Protein AF-0000000069707563 (afdb_homodimer)

pLDDT: mean 93.27, std 6.19, range [67.56, 97.75]

Foldseek 3Di:
DADADDDPVRVVVLVPDDPPQSVQVVVVSVVCRVPVADPQKDADPPDGFIWHDDPVDIDTGHDDPPDDDDDDDDDDDPVPPD/DADADDDPVRVVVLVPDDPPQSVQVVVVSVCCRVPVADPQKDADPPDGFIWHDDPPDIDTGHDDPPDDDDDDDDDDDPVPPD

Nearest PDB structures (foldseek):
  2kc9-assembly1_A  TM=7.800E-01  e=2.057E-02  Escherichia coli K-12
  9bvt-assembly1_I  TM=3.470E-01  e=3.752E+00  Saccharomyces cerevisiae
  6ir9-assembly1_I  TM=3.801E-01  e=5.629E+00  Komagataella phaffii CBS 7435
  8he5-assembly1_I  TM=3.429E-01  e=6.895E+00  Komagataella phaffii
  6blp-assembly1_I  TM=3.226E-01  e=5.629E+00  Saccharomyces cerevisiae S288C

Secondary structure (DSSP, 8-state):
--EEEE-HHHHHHHHTPPTTHHHHHHHHHHHHHH-SS-TT-EEPSSSS-EEEEETTEEEEEEEE----EEEEEEEEEHHHH-/--EEEE-HHHHHHHHTPPTTHHHHHHHHHHHHHH-SS-TT-EEPSSSS-EEEEETTEEEEEEEE----EEEEEEEEEHHHH-

Structure (mmCIF, N/CA/C/O backbone):
data_AF-0000000069707563-model_v1
#
loop_
_entity.id
_entity.type
_entity.pdbx_description
1 polymer 'mRNA interferase RelE/StbE'
#
loop_
_atom_site.group_PDB
_atom_site.id
_atom_site.type_symbol
_atom_site.label_atom_id
_atom_site.label_alt_id
_atom_site.label_comp_id
_atom_site.label_asym_id
_atom_site.label_entity_id
_atom_site.label_seq_id
_atom_site.pdbx_PDB_ins_code
_atom_site.Cartn_x
_atom_site.Cartn_y
_atom_site.Cartn_z
_atom_site.occupancy
_atom_site.B_iso_or_equiv
_atom_site.auth_seq_id
_atom_site.auth_comp_id
_atom_site.auth_asym_id
_atom_site.auth_atom_id
_atom_site.pdbx_PDB_model_num
ATOM 1 N N . MET A 1 1 ? 3.879 0.169 -5.719 1 77.88 1 MET A N 1
ATOM 2 C CA . MET A 1 1 ? 4.328 -1.158 -6.129 1 77.88 1 MET A CA 1
ATOM 3 C C . MET A 1 1 ? 4.344 -2.117 -4.941 1 77.88 1 MET A C 1
ATOM 5 O O . MET A 1 1 ? 4.629 -1.714 -3.814 1 77.88 1 MET A O 1
ATOM 9 N N . TYR A 1 2 ? 3.838 -3.418 -5.273 1 89.19 2 TYR A N 1
ATOM 10 C CA . TYR A 1 2 ? 3.857 -4.473 -4.266 1 89.19 2 TYR A CA 1
ATOM 11 C C . TYR A 1 2 ? 5.117 -5.324 -4.391 1 89.19 2 TYR A C 1
ATOM 13 O O . TYR A 1 2 ? 5.621 -5.539 -5.496 1 89.19 2 TYR A O 1
ATOM 21 N N . LYS A 1 3 ? 5.633 -5.676 -3.258 1 90.5 3 LYS A N 1
ATOM 22 C CA . LYS A 1 3 ? 6.625 -6.746 -3.289 1 90.5 3 LYS A CA 1
ATOM 23 C C . LYS A 1 3 ? 5.973 -8.094 -3.59 1 90.5 3 LYS A C 1
ATOM 25 O O . LYS A 1 3 ? 4.91 -8.406 -3.055 1 90.5 3 LYS A O 1
ATOM 30 N N . VAL A 1 4 ? 6.613 -8.852 -4.469 1 95.81 4 VAL A N 1
ATOM 31 C CA . VAL A 1 4 ? 6.082 -10.164 -4.812 1 95.81 4 VAL A CA 1
ATOM 32 C C . VAL A 1 4 ? 6.953 -11.25 -4.195 1 95.81 4 VAL A C 1
ATOM 34 O O . VAL A 1 4 ? 8.172 -11.266 -4.391 1 95.81 4 VAL A O 1
ATOM 37 N N . ARG A 1 5 ? 6.324 -12.008 -3.432 1 96.12 5 ARG A N 1
ATOM 38 C CA . ARG A 1 5 ? 6.961 -13.188 -2.865 1 96.12 5 ARG A CA 1
ATOM 39 C C . ARG A 1 5 ? 6.332 -14.469 -3.416 1 96.12 5 ARG A C 1
ATOM 41 O O . ARG A 1 5 ? 5.109 -14.555 -3.543 1 96.12 5 ARG A O 1
ATOM 48 N N . VAL A 1 6 ? 7.195 -15.422 -3.832 1 97.31 6 VAL A N 1
ATOM 49 C CA . VAL A 1 6 ? 6.723 -16.703 -4.336 1 97.31 6 VAL A CA 1
ATOM 50 C C . VAL A 1 6 ? 7.109 -17.812 -3.363 1 97.31 6 VAL A C 1
ATOM 52 O O . VAL A 1 6 ? 8.297 -18.031 -3.104 1 97.31 6 VAL A O 1
ATOM 55 N N . GLU A 1 7 ? 6.113 -18.484 -2.906 1 96.44 7 GLU A N 1
ATO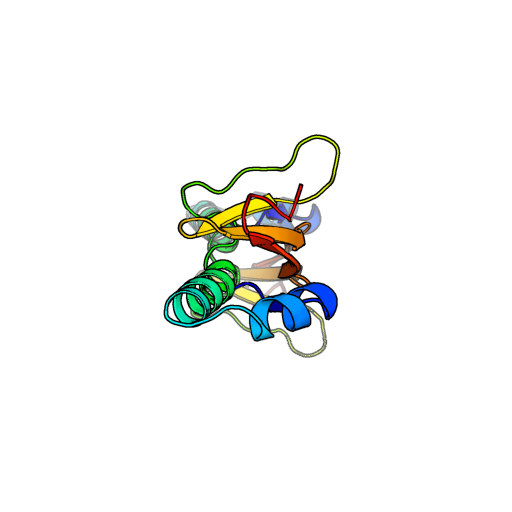M 56 C CA . GLU A 1 7 ? 6.367 -19.578 -1.971 1 96.44 7 GLU A CA 1
ATOM 57 C C . GLU A 1 7 ? 7.105 -20.719 -2.652 1 96.44 7 GLU A C 1
ATOM 59 O O . GLU A 1 7 ? 6.996 -20.906 -3.867 1 96.44 7 GLU A O 1
ATOM 64 N N . ARG A 1 8 ? 7.766 -21.5 -1.848 1 96.12 8 ARG A N 1
ATOM 65 C CA . ARG A 1 8 ? 8.578 -22.594 -2.357 1 96.12 8 ARG A CA 1
ATOM 66 C C . ARG A 1 8 ? 7.734 -23.562 -3.182 1 96.12 8 ARG A C 1
ATOM 68 O O . ARG A 1 8 ? 8.164 -24.016 -4.238 1 96.12 8 ARG A O 1
ATOM 75 N N . LYS A 1 9 ? 6.598 -23.781 -2.668 1 94.75 9 LYS A N 1
ATOM 76 C CA . LYS A 1 9 ? 5.703 -24.688 -3.363 1 94.75 9 LYS A CA 1
ATOM 77 C C . LYS A 1 9 ? 5.375 -24.188 -4.766 1 94.75 9 LYS A C 1
ATOM 79 O O . LYS A 1 9 ? 5.43 -24.938 -5.734 1 94.75 9 LYS A O 1
ATOM 84 N N . ALA A 1 10 ? 5.07 -23 -4.801 1 96.88 10 ALA A N 1
ATOM 85 C CA . ALA A 1 10 ? 4.73 -22.391 -6.086 1 96.88 10 ALA A CA 1
ATOM 86 C C . ALA A 1 10 ? 5.953 -22.328 -7 1 96.88 10 ALA A C 1
ATOM 88 O O . ALA A 1 10 ? 5.84 -22.531 -8.211 1 96.88 10 ALA A O 1
ATOM 89 N N . GLN A 1 11 ? 7.09 -22.094 -6.41 1 96.56 11 GLN A N 1
ATOM 90 C CA . GLN A 1 11 ? 8.32 -22.047 -7.191 1 96.56 11 GLN A CA 1
ATOM 91 C C . GLN A 1 11 ? 8.609 -23.391 -7.848 1 96.56 11 GLN A C 1
ATOM 93 O O . GLN A 1 11 ? 8.977 -23.453 -9.023 1 96.56 11 GLN A O 1
ATOM 98 N N . LYS A 1 12 ? 8.453 -24.359 -7.117 1 96.19 12 LYS A N 1
ATOM 99 C CA . LYS A 1 12 ? 8.711 -25.719 -7.613 1 96.19 12 LYS A CA 1
ATOM 100 C C . LYS A 1 12 ? 7.773 -26.078 -8.758 1 96.19 12 LYS A C 1
ATOM 102 O O . LYS A 1 12 ? 8.195 -26.641 -9.766 1 96.19 12 LYS A O 1
ATOM 107 N N . LYS A 1 13 ? 6.602 -25.766 -8.578 1 96.25 13 LYS A N 1
ATOM 108 C CA . LYS A 1 13 ? 5.621 -26.062 -9.625 1 96.25 13 LYS A CA 1
ATOM 109 C C . LYS A 1 13 ? 5.906 -25.266 -10.891 1 96.25 13 LYS A C 1
ATOM 111 O O . LYS A 1 13 ? 5.805 -25.797 -12 1 96.25 13 LYS A O 1
ATOM 116 N N . LEU A 1 14 ? 6.25 -24 -10.688 1 96.62 14 LEU A N 1
ATOM 117 C CA . LEU A 1 14 ? 6.566 -23.141 -11.812 1 96.62 14 LEU A CA 1
ATOM 118 C C . LEU A 1 14 ? 7.727 -23.703 -12.625 1 96.62 14 LEU A C 1
ATOM 120 O O . LEU A 1 14 ? 7.703 -23.672 -13.859 1 96.62 14 LEU A O 1
ATOM 124 N N . ALA A 1 15 ? 8.664 -24.281 -11.961 1 96 15 ALA A N 1
ATOM 125 C CA . ALA A 1 15 ? 9.883 -24.797 -12.586 1 96 15 ALA A CA 1
ATOM 126 C C . ALA A 1 15 ? 9.578 -25.969 -13.508 1 96 15 ALA A C 1
ATOM 128 O O . ALA A 1 15 ? 10.367 -26.281 -14.406 1 96 15 ALA A O 1
ATOM 129 N N . LYS A 1 16 ? 8.453 -26.531 -13.344 1 96.12 16 LYS A N 1
ATOM 130 C CA . LYS A 1 16 ? 8.109 -27.734 -14.102 1 96.12 16 LYS A CA 1
ATOM 131 C C . LYS A 1 16 ? 7.266 -27.391 -15.32 1 96.12 16 LYS A C 1
ATOM 133 O O . LYS A 1 16 ? 7.008 -28.25 -16.172 1 96.12 16 LYS A O 1
ATOM 138 N N . ILE A 1 17 ? 6.828 -26.234 -15.375 1 95.5 17 ILE A N 1
ATOM 139 C CA . ILE A 1 17 ? 5.938 -25.828 -16.453 1 95.5 17 ILE A CA 1
ATOM 140 C C . ILE A 1 17 ? 6.762 -25.5 -17.703 1 95.5 17 ILE A C 1
ATOM 142 O O . ILE A 1 17 ? 7.738 -24.75 -17.641 1 95.5 17 ILE A O 1
ATOM 146 N N . PRO A 1 18 ? 6.336 -26.031 -18.812 1 95.12 18 PRO A N 1
ATOM 147 C CA . PRO A 1 18 ? 7.102 -25.797 -20.031 1 95.12 18 PRO A CA 1
ATOM 148 C C . PRO A 1 18 ? 6.793 -24.438 -20.672 1 95.12 18 PRO A C 1
ATOM 150 O O . PRO A 1 18 ? 5.727 -23.875 -20.422 1 95.12 18 PRO A O 1
ATOM 153 N N . GLU A 1 19 ? 7.746 -24.031 -21.484 1 95.31 19 GLU A N 1
ATOM 154 C CA . GLU A 1 19 ? 7.461 -22.875 -22.328 1 95.31 19 GLU A CA 1
ATOM 155 C C . GLU A 1 19 ? 6.379 -23.188 -23.359 1 95.31 19 GLU A C 1
ATOM 157 O O . GLU A 1 19 ? 6.219 -24.344 -23.766 1 95.31 19 GLU A O 1
ATOM 162 N N . PRO A 1 20 ? 5.648 -22.141 -23.734 1 95.19 20 PRO A N 1
ATOM 163 C CA . PRO A 1 20 ? 5.73 -20.719 -23.375 1 95.19 20 PRO A CA 1
ATOM 164 C C . PRO A 1 20 ? 4.98 -20.391 -22.094 1 95.19 20 PRO A C 1
ATOM 166 O O . PRO A 1 20 ? 4.996 -19.25 -21.641 1 95.19 20 PRO A O 1
ATOM 169 N N . TYR A 1 21 ? 4.402 -21.422 -21.547 1 95.44 21 TYR A N 1
ATOM 170 C CA . TYR A 1 21 ? 3.539 -21.188 -20.391 1 95.44 21 TYR A CA 1
ATOM 171 C C . TYR A 1 21 ? 4.344 -20.656 -19.219 1 95.44 21 TYR A C 1
ATOM 173 O O . TYR A 1 21 ? 3.879 -19.781 -18.484 1 95.44 21 TYR A O 1
ATOM 181 N N . TYR A 1 22 ? 5.488 -21.156 -19.109 1 95.88 22 TYR A N 1
ATOM 182 C CA . TYR A 1 22 ? 6.379 -20.703 -18.047 1 95.88 22 TYR A CA 1
ATOM 183 C C . TYR A 1 22 ? 6.551 -19.188 -18.094 1 95.88 22 TYR A C 1
ATOM 185 O O . TYR A 1 22 ? 6.328 -18.5 -17.109 1 95.88 22 TYR A O 1
ATOM 193 N N . SER A 1 23 ? 6.961 -18.672 -19.234 1 97.19 23 SER A N 1
ATOM 194 C CA . SER A 1 23 ? 7.238 -17.25 -19.391 1 97.19 23 SER A CA 1
ATOM 195 C C . SER A 1 23 ? 5.984 -16.406 -19.156 1 97.19 23 SER A C 1
ATOM 197 O O . SER A 1 23 ? 6.055 -15.336 -18.562 1 97.19 23 SER A O 1
ATOM 199 N N . ASN A 1 24 ? 4.883 -16.922 -19.656 1 97 24 ASN A N 1
ATOM 200 C CA . ASN A 1 24 ? 3.617 -16.219 -19.5 1 97 24 ASN A CA 1
ATOM 201 C C . ASN A 1 24 ? 3.229 -16.094 -18.016 1 97 24 ASN A C 1
ATOM 203 O O . ASN A 1 24 ? 2.797 -15.031 -17.578 1 97 24 ASN A O 1
ATOM 207 N N . ILE A 1 25 ? 3.381 -17.141 -17.328 1 97.19 25 ILE A N 1
ATOM 208 C CA . ILE A 1 25 ? 3.01 -17.172 -15.922 1 97.19 25 ILE A CA 1
ATOM 209 C C . ILE A 1 25 ? 3.955 -16.297 -15.117 1 97.19 25 ILE A C 1
ATOM 211 O O . ILE A 1 25 ? 3.518 -15.531 -14.25 1 97.19 25 ILE A O 1
ATOM 215 N N . LYS A 1 26 ? 5.23 -16.406 -15.375 1 96.75 26 LYS A N 1
ATOM 216 C CA . LYS A 1 26 ? 6.219 -15.562 -14.719 1 96.75 26 LYS A CA 1
ATOM 217 C C . LYS A 1 26 ? 5.887 -14.086 -14.898 1 96.75 26 LYS A C 1
ATOM 219 O O . LYS A 1 26 ? 5.934 -13.312 -13.938 1 96.75 26 LYS A O 1
ATOM 224 N N . THR A 1 27 ? 5.586 -13.781 -16.109 1 97.44 27 THR A N 1
ATOM 225 C CA . THR A 1 27 ? 5.223 -12.398 -16.406 1 97.44 27 THR A CA 1
ATOM 226 C C . THR A 1 27 ? 3.994 -11.977 -15.594 1 97.44 27 THR A C 1
ATOM 228 O O . THR A 1 27 ? 3.957 -10.883 -15.039 1 97.44 27 THR A O 1
ATOM 231 N N . ALA A 1 28 ? 3.029 -12.805 -15.531 1 97.44 28 ALA A N 1
ATOM 232 C CA . ALA A 1 28 ? 1.799 -12.531 -14.797 1 97.44 28 ALA A CA 1
ATOM 233 C C . ALA A 1 28 ? 2.086 -12.312 -13.312 1 97.44 28 ALA A C 1
ATOM 235 O O . ALA A 1 28 ? 1.511 -11.414 -12.688 1 97.44 28 ALA A O 1
ATOM 236 N N . ILE A 1 29 ? 2.955 -13.102 -12.758 1 97.25 29 ILE A N 1
ATOM 237 C CA . ILE A 1 29 ? 3.33 -12.984 -11.352 1 97.25 29 ILE A CA 1
ATOM 238 C C . ILE A 1 29 ? 3.984 -11.625 -11.102 1 97.25 29 ILE A C 1
ATOM 240 O O . ILE A 1 29 ? 3.633 -10.93 -10.148 1 97.25 29 ILE A O 1
ATOM 244 N N . LEU A 1 30 ? 4.875 -11.258 -11.945 1 96 30 LEU A N 1
ATOM 245 C CA . LEU A 1 30 ? 5.555 -9.977 -11.812 1 96 30 LEU A CA 1
ATOM 246 C C . LEU A 1 30 ? 4.562 -8.82 -11.93 1 96 30 LEU A C 1
ATOM 248 O O . LEU A 1 30 ? 4.676 -7.828 -11.211 1 96 30 LEU A O 1
ATOM 252 N N . ASP A 1 31 ? 3.623 -9.039 -12.773 1 96.75 31 ASP A N 1
ATOM 253 C CA . ASP A 1 31 ? 2.615 -8.008 -13 1 96.75 31 ASP A CA 1
ATOM 254 C C . ASP A 1 31 ? 1.759 -7.793 -11.75 1 96.75 31 ASP A C 1
ATOM 256 O O . ASP A 1 31 ? 1.196 -6.711 -11.555 1 96.75 31 ASP A O 1
ATOM 260 N N . LEU A 1 32 ? 1.631 -8.781 -10.922 1 96.38 32 LEU A N 1
ATOM 261 C CA . LEU A 1 32 ? 0.88 -8.648 -9.68 1 96.38 32 LEU A CA 1
ATOM 262 C C . LEU A 1 32 ? 1.541 -7.633 -8.75 1 96.38 32 LEU A C 1
ATOM 264 O O . LEU A 1 32 ? 0.878 -7.047 -7.895 1 96.38 32 LEU A O 1
ATOM 268 N N . GLY A 1 33 ? 2.812 -7.48 -8.875 1 93.69 33 GLY A N 1
ATOM 269 C CA . GLY A 1 33 ? 3.51 -6.453 -8.117 1 93.69 33 GLY A CA 1
ATOM 270 C C . GLY A 1 33 ? 3.037 -5.047 -8.445 1 93.69 33 GLY A C 1
ATOM 271 O O . GLY A 1 33 ? 3.068 -4.16 -7.59 1 93.69 33 GLY A O 1
ATOM 272 N N . ASN A 1 34 ? 2.641 -4.941 -9.695 1 92.69 34 ASN A N 1
ATOM 273 C CA . ASN A 1 34 ? 2.148 -3.646 -10.148 1 92.69 34 ASN A CA 1
ATOM 274 C C . ASN A 1 34 ? 0.667 -3.467 -9.828 1 92.69 34 ASN A C 1
ATOM 276 O O . ASN A 1 34 ? 0.242 -2.385 -9.422 1 92.69 34 ASN A O 1
ATOM 280 N N . ASP A 1 35 ? -0.005 -4.52 -10.055 1 94.38 35 ASP A N 1
ATOM 281 C CA . ASP A 1 35 ? -1.437 -4.559 -9.773 1 94.38 35 ASP A CA 1
ATOM 282 C C . ASP A 1 35 ? -1.845 -5.902 -9.18 1 94.38 35 ASP A C 1
ATOM 284 O O . ASP A 1 35 ? -2.084 -6.863 -9.914 1 94.38 35 ASP A O 1
ATOM 288 N N . PRO A 1 36 ? -2.006 -5.867 -7.922 1 94.94 36 PRO A N 1
ATOM 289 C CA . PRO A 1 36 ? -2.33 -7.137 -7.27 1 94.94 36 PRO A CA 1
ATOM 290 C C . PRO A 1 36 ? -3.746 -7.617 -7.582 1 94.94 36 PRO A C 1
ATOM 292 O O . PRO A 1 36 ? -4.109 -8.75 -7.242 1 94.94 36 PRO A O 1
ATOM 295 N N . ARG A 1 37 ? -4.594 -6.738 -8.25 1 95.31 37 ARG A N 1
ATOM 296 C CA . ARG A 1 37 ? -5.961 -7.109 -8.602 1 95.31 37 ARG A CA 1
ATOM 297 C C . ARG A 1 37 ? -6.242 -6.82 -10.078 1 95.31 37 ARG A C 1
ATOM 299 O O . ARG A 1 37 ? -7.109 -6.008 -10.398 1 95.31 37 ARG A O 1
ATOM 306 N N . PRO A 1 38 ? -5.512 -7.566 -10.906 1 95.44 38 PRO A N 1
ATOM 307 C CA . PRO A 1 38 ? -5.719 -7.344 -12.336 1 95.44 38 PRO A CA 1
ATOM 308 C C . PRO A 1 38 ? -7.098 -7.797 -12.812 1 95.44 38 PRO A C 1
ATOM 310 O O . PRO A 1 38 ? -7.871 -8.352 -12.031 1 95.44 38 PRO A O 1
ATOM 313 N N . GLU A 1 39 ? -7.375 -7.375 -14.039 1 93.12 39 GLU A N 1
ATOM 314 C CA . GLU A 1 39 ? -8.625 -7.828 -14.641 1 93.12 39 GLU A CA 1
ATOM 315 C C . GLU A 1 39 ? -8.727 -9.352 -14.609 1 93.12 39 GLU A C 1
ATOM 317 O O . GLU A 1 39 ? -7.762 -10.055 -14.914 1 93.12 39 GLU A O 1
ATOM 322 N N . GLY A 1 40 ? -9.891 -9.828 -14.227 1 92.69 40 GLY A N 1
ATOM 323 C CA . GLY A 1 40 ? -10.102 -11.266 -14.211 1 92.69 40 GLY A CA 1
ATOM 324 C C . GLY A 1 40 ? -9.711 -11.914 -12.898 1 92.69 40 GLY A C 1
ATOM 325 O O . GLY A 1 40 ? -9.93 -13.109 -12.703 1 92.69 40 GLY A O 1
ATOM 326 N N . CYS A 1 41 ? -9.047 -11.172 -12.031 1 95.56 41 CYS A N 1
ATOM 327 C CA . CYS A 1 41 ? -8.734 -11.672 -10.695 1 95.56 41 CYS A CA 1
ATOM 328 C C . CYS A 1 41 ? -10 -11.992 -9.922 1 95.56 41 CYS A C 1
ATOM 330 O O . CYS A 1 41 ? -11 -11.273 -10.031 1 95.56 41 CYS A O 1
ATOM 332 N N . LYS A 1 42 ? -9.922 -13.039 -9.141 1 96.06 42 LYS A N 1
ATOM 333 C CA . LYS A 1 42 ? -11.07 -13.422 -8.328 1 96.06 42 LYS A CA 1
ATOM 334 C C . LYS A 1 42 ? -10.656 -13.758 -6.902 1 96.06 42 LYS A C 1
ATOM 336 O O . LYS A 1 42 ? -9.641 -14.43 -6.691 1 96.06 42 LYS A O 1
ATOM 341 N N . LYS A 1 43 ? -11.438 -13.281 -6.012 1 94.5 43 LYS A N 1
ATOM 342 C CA . LYS A 1 43 ? -11.25 -13.703 -4.625 1 94.5 43 LYS A CA 1
ATOM 343 C C . LYS A 1 43 ? -11.719 -15.141 -4.422 1 94.5 43 LYS A C 1
ATOM 345 O O . LYS A 1 43 ? -12.781 -15.523 -4.91 1 94.5 43 LYS A O 1
ATOM 350 N N . LEU A 1 44 ? -10.875 -15.844 -3.777 1 93.94 44 LEU A N 1
ATOM 351 C CA . LEU A 1 44 ? -11.234 -17.234 -3.541 1 93.94 44 LEU A CA 1
ATOM 352 C C . LEU A 1 44 ? -12.336 -17.344 -2.496 1 93.94 44 LEU A C 1
ATOM 354 O O . LEU A 1 44 ? -12.484 -16.469 -1.646 1 93.94 44 LEU A O 1
ATOM 358 N N . LYS A 1 45 ? -13.117 -18.391 -2.627 1 90.69 45 LYS A N 1
ATOM 359 C CA . LYS A 1 45 ? -14.18 -18.703 -1.671 1 90.69 45 LYS A CA 1
ATOM 360 C C . LYS A 1 45 ? -13.758 -19.812 -0.711 1 90.69 45 LYS A C 1
ATOM 362 O O . LYS A 1 45 ? -13.164 -20.797 -1.127 1 90.69 45 LYS A O 1
ATOM 367 N N . GLY A 1 46 ? -13.969 -19.547 0.572 1 88 46 GLY A N 1
ATOM 368 C CA . GLY A 1 46 ? -13.656 -20.594 1.539 1 88 46 GLY A CA 1
ATOM 369 C C . GLY A 1 46 ? -12.25 -20.484 2.1 1 88 46 GLY A C 1
ATOM 370 O O . GLY A 1 46 ? -11.859 -21.25 2.979 1 88 46 GLY A O 1
ATOM 371 N N . ARG A 1 47 ? -11.469 -19.781 1.442 1 84.75 47 ARG A N 1
ATOM 372 C CA . ARG A 1 47 ? -10.117 -19.531 1.938 1 84.75 47 ARG A CA 1
ATOM 373 C C . ARG A 1 47 ? -9.664 -18.125 1.587 1 84.75 47 ARG A C 1
ATOM 375 O O . ARG A 1 47 ? -10.219 -17.484 0.687 1 84.75 47 ARG A O 1
ATOM 382 N N . ASP A 1 48 ? -8.672 -17.75 2.271 1 87.38 48 ASP A N 1
ATOM 383 C CA . ASP A 1 48 ? -8.102 -16.438 1.951 1 87.38 48 ASP A CA 1
ATOM 384 C C . ASP A 1 48 ? -7.273 -16.5 0.667 1 87.38 48 ASP A C 1
ATOM 386 O O . ASP A 1 48 ? -6.621 -17.5 0.39 1 87.38 48 ASP A O 1
ATOM 390 N N . GLY A 1 49 ? -7.41 -15.461 -0.092 1 93.94 49 GLY A N 1
ATOM 391 C CA . GLY A 1 49 ? -6.559 -15.367 -1.267 1 93.94 49 GLY A CA 1
ATOM 392 C C . GLY A 1 49 ? -7.328 -15.047 -2.535 1 93.94 49 GLY A C 1
ATOM 393 O O . GLY A 1 49 ? -8.547 -14.852 -2.498 1 93.94 49 GLY A O 1
ATOM 394 N N . TYR A 1 50 ? -6.547 -14.844 -3.539 1 97.19 50 TYR A N 1
ATOM 395 C CA . TYR A 1 50 ? -7.043 -14.523 -4.871 1 97.19 50 TYR A CA 1
ATOM 396 C C . TYR A 1 50 ? -6.496 -15.5 -5.906 1 97.19 50 TYR A C 1
ATOM 398 O O . TYR A 1 50 ? -5.543 -16.234 -5.637 1 97.19 50 TYR A O 1
ATOM 406 N N . ARG A 1 51 ? -7.223 -15.477 -6.918 1 96.38 51 ARG A N 1
ATOM 407 C CA . ARG A 1 51 ? -6.703 -16.234 -8.055 1 96.38 51 ARG A CA 1
ATOM 408 C C . ARG A 1 51 ? -6.715 -15.398 -9.328 1 96.38 51 ARG A C 1
ATOM 410 O O . ARG A 1 51 ? -7.594 -14.555 -9.508 1 96.38 51 ARG A O 1
ATOM 417 N N . VAL A 1 52 ? -5.742 -15.633 -10.258 1 97.06 52 VAL A N 1
ATOM 418 C CA . VAL A 1 52 ? -5.75 -15.141 -11.633 1 97.06 52 VAL A CA 1
ATOM 419 C C . VAL A 1 52 ? -5.484 -16.281 -12.602 1 97.06 52 VAL A C 1
ATOM 421 O O . VAL A 1 52 ? -4.809 -17.25 -12.258 1 97.06 52 VAL A O 1
ATOM 424 N N . ARG A 1 53 ? -6.051 -16.062 -13.797 1 96.12 53 ARG A N 1
ATOM 425 C CA . ARG A 1 53 ? -5.887 -17.078 -14.828 1 96.12 53 ARG A CA 1
ATOM 426 C C . ARG A 1 53 ? -4.82 -16.672 -15.836 1 96.12 53 ARG A C 1
ATOM 428 O O . ARG A 1 53 ? -4.742 -15.508 -16.234 1 96.12 53 ARG A O 1
ATOM 435 N N . VAL A 1 54 ? -4.066 -17.641 -16.188 1 96.06 54 VAL A N 1
ATOM 436 C CA . VAL A 1 54 ? -3.172 -17.562 -17.328 1 96.06 54 VAL A CA 1
ATOM 437 C C . VAL A 1 54 ? -3.344 -18.797 -18.203 1 96.06 54 VAL A C 1
ATOM 439 O O . VAL A 1 54 ? -2.781 -19.859 -17.922 1 96.06 54 VAL A O 1
ATOM 442 N N . ALA A 1 55 ? -4.117 -18.562 -19.344 1 94.81 55 ALA A N 1
ATOM 443 C CA . ALA A 1 55 ? -4.484 -19.719 -20.125 1 94.81 55 ALA A CA 1
ATOM 444 C C . ALA A 1 55 ? -5.09 -20.812 -19.25 1 94.81 55 ALA A C 1
ATOM 446 O O . ALA A 1 55 ? -6.098 -20.594 -18.578 1 94.81 55 ALA A O 1
ATOM 447 N N . ASP A 1 56 ? -4.434 -21.984 -19.266 1 96 56 ASP A N 1
ATOM 448 C CA . ASP A 1 56 ? -4.988 -23.109 -18.516 1 96 56 ASP A CA 1
ATOM 449 C C . ASP A 1 56 ? -4.359 -23.219 -17.125 1 96 56 ASP A C 1
ATOM 451 O O . ASP A 1 56 ? -4.598 -24.188 -16.406 1 96 56 ASP A O 1
ATOM 455 N N . TYR A 1 57 ? -3.742 -22.266 -16.688 1 97.12 57 TYR A N 1
ATOM 456 C CA . TYR A 1 57 ? -3.08 -22.297 -15.391 1 97.12 57 TYR A CA 1
ATOM 457 C C . TYR A 1 57 ? -3.705 -21.281 -14.438 1 97.12 57 TYR A C 1
ATOM 459 O O . TYR A 1 57 ? -4.297 -20.297 -14.875 1 97.12 57 TYR A O 1
ATOM 467 N N . ARG A 1 58 ? -3.611 -21.594 -13.078 1 96.69 58 ARG A N 1
ATOM 468 C CA . ARG A 1 58 ? -4.086 -20.703 -12.016 1 96.69 58 ARG A CA 1
ATOM 469 C C . ARG A 1 58 ? -2.938 -20.266 -11.109 1 96.69 58 ARG A C 1
ATOM 471 O O . ARG A 1 58 ? -2.104 -21.094 -10.719 1 96.69 58 ARG A O 1
ATOM 478 N N . ILE A 1 59 ? -2.898 -19.047 -10.844 1 97.75 59 ILE A N 1
ATOM 479 C CA . ILE A 1 59 ? -2.014 -18.516 -9.82 1 97.75 59 ILE A CA 1
ATOM 480 C C . ILE A 1 59 ? -2.816 -18.188 -8.562 1 97.75 59 ILE A C 1
ATOM 482 O O . ILE A 1 59 ? -3.787 -17.422 -8.625 1 97.75 59 ILE A O 1
ATOM 486 N N . ILE A 1 60 ? -2.451 -18.766 -7.445 1 97.06 60 ILE A N 1
ATOM 487 C CA . ILE A 1 60 ? -3.09 -18.516 -6.16 1 97.06 60 ILE A CA 1
ATOM 488 C C . ILE A 1 60 ? -2.172 -17.672 -5.281 1 97.06 60 ILE A C 1
ATOM 490 O O . ILE A 1 60 ? -1.016 -18.031 -5.051 1 97.06 60 ILE A O 1
ATOM 494 N N . TYR A 1 61 ? -2.795 -16.531 -4.836 1 97.5 61 TYR A N 1
ATOM 495 C CA . TYR A 1 61 ? -1.938 -15.609 -4.086 1 97.5 61 TYR A CA 1
ATOM 496 C C . TYR A 1 61 ? -2.74 -14.844 -3.045 1 97.5 61 TYR A C 1
ATOM 498 O O . TYR A 1 61 ? -3.973 -14.82 -3.092 1 97.5 61 TYR A O 1
ATOM 506 N N . GLU A 1 62 ? -1.977 -14.289 -2.059 1 95.44 62 GLU A N 1
ATOM 507 C CA . GLU A 1 62 ? -2.555 -13.398 -1.054 1 95.44 62 GLU A CA 1
ATOM 508 C C . GLU A 1 62 ? -2.002 -11.984 -1.184 1 95.44 62 GLU A C 1
ATOM 510 O O . GLU A 1 62 ? -0.881 -11.789 -1.658 1 95.44 62 GLU A O 1
ATOM 515 N N . ILE A 1 63 ? -2.822 -11.086 -0.855 1 91.75 63 ILE A N 1
ATOM 516 C CA . ILE A 1 63 ? -2.424 -9.688 -0.865 1 91.75 63 ILE A CA 1
ATOM 517 C C . ILE A 1 63 ? -2.406 -9.141 0.563 1 91.75 63 ILE A C 1
ATOM 519 O O . ILE A 1 63 ? -3.389 -9.281 1.296 1 91.75 63 ILE A O 1
ATOM 523 N N . GLN A 1 64 ? -1.304 -8.641 1.03 1 86.5 64 GLN A N 1
ATOM 524 C CA . GLN A 1 64 ? -1.198 -7.938 2.303 1 86.5 64 GLN A CA 1
ATOM 525 C C . GLN A 1 64 ? -1.128 -6.426 2.088 1 86.5 64 GLN A C 1
ATOM 527 O O . GLN A 1 64 ? -0.061 -5.887 1.791 1 86.5 64 GLN A O 1
ATOM 532 N N . ASP A 1 65 ? -2.09 -5.844 1.993 1 77.81 65 ASP A N 1
ATOM 533 C CA . ASP A 1 65 ? -2.133 -4.398 1.798 1 77.81 65 ASP A CA 1
ATOM 534 C C . ASP A 1 65 ? -3.002 -3.725 2.857 1 77.81 65 ASP A C 1
ATOM 536 O O . ASP A 1 65 ? -3.617 -2.688 2.596 1 77.81 65 ASP A O 1
ATOM 540 N N . SER A 1 66 ? -3.057 -4.438 3.963 1 71.62 66 SER A N 1
ATOM 541 C CA . SER A 1 66 ? -3.984 -4.035 5.016 1 71.62 66 SER A CA 1
ATOM 542 C C . SER A 1 66 ? -3.855 -2.547 5.324 1 71.62 66 SER A C 1
ATOM 544 O O . SER A 1 66 ? -4.859 -1.845 5.453 1 71.62 66 SER A O 1
ATOM 546 N N . VAL A 1 67 ? -2.592 -2.139 5.617 1 69.38 67 VAL A N 1
ATOM 547 C CA . VAL A 1 67 ? -2.752 -0.794 6.164 1 69.38 67 VAL A CA 1
ATOM 548 C C . VAL A 1 67 ? -1.949 0.201 5.332 1 69.38 67 VAL A C 1
ATOM 550 O O . VAL A 1 67 ? -0.722 0.106 5.25 1 69.38 67 VAL A O 1
ATOM 553 N N . LEU A 1 68 ? -2.424 0.723 4.371 1 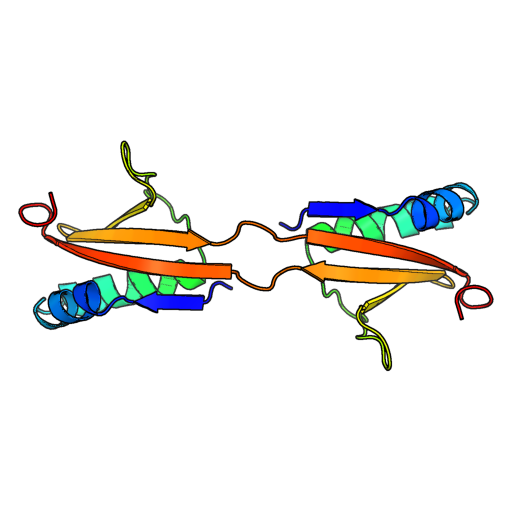83 68 LEU A N 1
ATOM 554 C CA . LEU A 1 68 ? -1.895 1.936 3.758 1 83 68 LEU A CA 1
ATOM 555 C C . LEU A 1 68 ? -2.533 3.178 4.371 1 83 68 LEU A C 1
ATOM 557 O O . LEU A 1 68 ? -3.697 3.48 4.098 1 83 68 LEU A O 1
ATOM 561 N N . LEU A 1 69 ? -1.827 3.801 5.273 1 91.12 69 LEU A N 1
ATOM 562 C CA . LEU A 1 69 ? -2.408 4.895 6.043 1 91.12 69 LEU A CA 1
ATOM 563 C C . LEU A 1 69 ? -1.488 6.109 6.043 1 91.12 69 LEU A C 1
ATOM 565 O O . LEU A 1 69 ? -0.273 5.973 6.207 1 91.12 69 LEU A O 1
ATOM 569 N N . VAL A 1 70 ? -2.021 7.203 5.699 1 95.5 70 VAL A N 1
ATOM 570 C CA . VAL A 1 70 ? -1.38 8.477 5.992 1 95.5 70 VAL A CA 1
ATOM 571 C C . VAL A 1 70 ? -1.978 9.078 7.262 1 95.5 70 VAL A C 1
ATOM 573 O O . VAL A 1 70 ? -3.186 9.32 7.332 1 95.5 70 VAL A O 1
ATOM 576 N N . ASP A 1 71 ? -1.13 9.281 8.25 1 96.31 71 ASP A N 1
ATOM 577 C CA . ASP A 1 71 ? -1.564 9.859 9.516 1 96.31 71 ASP A CA 1
ATOM 578 C C . ASP A 1 71 ? -1.021 11.281 9.688 1 96.31 71 ASP A C 1
ATOM 580 O O . ASP A 1 71 ? 0.161 11.469 9.977 1 96.31 71 ASP A O 1
ATOM 584 N N . VAL A 1 72 ? -1.905 12.297 9.5 1 97.62 72 VAL A N 1
ATOM 585 C CA . VAL A 1 72 ? -1.505 13.688 9.695 1 97.62 72 VAL A CA 1
ATOM 586 C C . VAL A 1 72 ? -1.424 14 11.188 1 97.62 72 VAL A C 1
ATOM 588 O O . VAL A 1 72 ? -2.449 14.07 11.867 1 97.62 72 VAL A O 1
ATOM 591 N N . ILE A 1 73 ? -0.292 14.32 11.656 1 96.31 73 ILE A N 1
ATOM 592 C CA . ILE A 1 73 ? -0.006 14.406 13.086 1 96.31 73 ILE A CA 1
ATOM 593 C C . ILE A 1 73 ? -0.102 15.852 13.547 1 96.31 73 ILE A C 1
ATOM 595 O O . ILE A 1 73 ? -0.504 16.125 14.68 1 96.31 73 ILE A O 1
ATOM 599 N N . ASP A 1 74 ? 0.463 16.703 12.711 1 95.12 74 ASP A N 1
ATOM 600 C CA . ASP A 1 74 ? 0.523 18.109 13.07 1 95.12 74 ASP A CA 1
ATOM 601 C C . ASP A 1 74 ? 0.528 19 11.82 1 95.12 74 ASP A C 1
ATOM 603 O O . ASP A 1 74 ? 0.808 18.516 10.719 1 95.12 74 ASP A O 1
ATOM 607 N N . LEU A 1 75 ? 0.106 20.281 12.023 1 96.88 75 LEU A N 1
ATOM 608 C CA . LEU A 1 75 ? 0.168 21.266 10.945 1 96.88 75 LEU A CA 1
ATOM 609 C C . LEU A 1 75 ? 0.135 22.688 11.492 1 96.88 75 LEU A C 1
ATOM 611 O O . LEU A 1 75 ? -0.417 22.922 12.57 1 96.88 75 LEU A O 1
ATOM 615 N N . GLY A 1 76 ? 0.778 23.516 10.773 1 94.69 76 GLY A N 1
ATOM 616 C CA . GLY A 1 76 ? 0.785 24.906 11.211 1 94.69 76 GLY A CA 1
ATOM 617 C C . GLY A 1 76 ? 1.719 25.781 10.406 1 94.69 76 GLY A C 1
ATOM 618 O O . GLY A 1 76 ? 2.383 25.312 9.477 1 94.69 76 GLY A O 1
ATOM 619 N N . HIS A 1 77 ? 1.676 27.078 10.805 1 95.88 77 HIS A N 1
ATOM 620 C CA . HIS A 1 77 ? 2.574 28.047 10.18 1 95.88 77 HIS A CA 1
ATOM 621 C C . HIS A 1 77 ? 4.031 27.734 10.492 1 95.88 77 HIS A C 1
ATOM 623 O O . HIS A 1 77 ? 4.352 27.312 11.609 1 95.88 77 HIS A O 1
ATOM 629 N N . ARG A 1 78 ? 4.863 27.984 9.508 1 92.62 78 ARG A N 1
ATOM 630 C CA . ARG A 1 78 ? 6.277 27.641 9.609 1 92.62 78 ARG A CA 1
ATOM 631 C C . ARG A 1 78 ? 6.891 28.203 10.883 1 92.62 78 ARG A C 1
ATOM 633 O O . ARG A 1 78 ? 7.832 27.625 11.438 1 92.62 78 ARG A O 1
ATOM 640 N N . LYS A 1 79 ? 6.328 29.266 11.398 1 91.81 79 LYS A N 1
ATOM 641 C CA . LYS A 1 79 ? 6.867 29.938 12.578 1 91.81 79 LYS A CA 1
ATOM 642 C C . LYS A 1 79 ? 6.469 29.203 13.859 1 91.81 79 LYS A C 1
ATOM 644 O O . LYS A 1 79 ? 7.098 29.375 14.906 1 91.81 79 LYS A O 1
ATOM 649 N N . ASP A 1 80 ? 5.453 28.453 13.812 1 88.88 80 ASP A N 1
ATOM 650 C CA . ASP A 1 80 ? 4.836 27.906 15.016 1 88.88 80 ASP A CA 1
ATOM 651 C C . ASP A 1 80 ? 5.031 26.391 15.094 1 88.88 80 ASP A C 1
ATOM 653 O O . ASP A 1 80 ? 4.707 25.766 16.109 1 88.88 80 ASP A O 1
ATOM 657 N N . ILE A 1 81 ? 5.438 25.719 14.102 1 83.12 81 ILE A N 1
ATOM 658 C CA . ILE A 1 81 ? 5.387 24.266 14.086 1 83.12 81 ILE A CA 1
ATOM 659 C C . ILE A 1 81 ? 6.746 23.688 14.5 1 83.12 81 ILE A C 1
ATOM 661 O O . ILE A 1 81 ? 6.848 22.531 14.883 1 83.12 81 ILE A O 1
ATOM 665 N N . TYR A 1 82 ? 7.723 24.578 14.484 1 67.94 82 TYR A N 1
ATOM 666 C CA . TYR A 1 82 ? 9.008 24.109 14.977 1 67.94 82 TYR A CA 1
ATOM 667 C C . TYR A 1 82 ? 9.289 24.672 16.375 1 67.94 82 TYR A C 1
ATOM 669 O O . TYR A 1 82 ? 8.812 25.75 16.719 1 67.94 82 TYR A O 1
ATOM 677 N N . MET B 1 1 ? -4.562 3.777 -3.346 1 77.88 1 MET B N 1
ATOM 678 C CA . MET B 1 1 ? -4.973 4.93 -2.545 1 77.88 1 MET B CA 1
ATOM 679 C C . MET B 1 1 ? -4.746 4.668 -1.061 1 77.88 1 MET B C 1
ATOM 681 O O . MET B 1 1 ? -4.906 3.539 -0.593 1 77.88 1 MET B O 1
ATOM 685 N N . TYR B 1 2 ? -4.207 5.793 -0.351 1 89.12 2 TYR B N 1
ATOM 686 C CA . TYR B 1 2 ? -4.008 5.723 1.092 1 89.12 2 TYR B CA 1
ATOM 687 C C . TYR B 1 2 ? -5.207 6.293 1.838 1 89.12 2 TYR B C 1
ATOM 689 O O . TYR B 1 2 ? -5.852 7.23 1.364 1 89.12 2 TYR B O 1
ATOM 697 N N . LYS B 1 3 ? -5.512 5.637 2.926 1 90.69 3 LYS B N 1
ATOM 698 C CA . LYS B 1 3 ? -6.422 6.297 3.857 1 90.69 3 LYS B CA 1
ATOM 699 C C . LYS B 1 3 ? -5.73 7.449 4.574 1 90.69 3 LYS B C 1
ATOM 701 O O . LYS B 1 3 ? -4.578 7.328 4.996 1 90.69 3 LYS B O 1
ATOM 706 N N . VAL B 1 4 ? -6.445 8.547 4.656 1 95.75 4 VAL B N 1
ATOM 707 C CA . VAL B 1 4 ? -5.883 9.703 5.344 1 95.75 4 VAL B CA 1
ATOM 708 C C . VAL B 1 4 ? -6.574 9.898 6.688 1 95.75 4 VAL B C 1
ATOM 710 O O . VAL B 1 4 ? -7.805 9.969 6.758 1 95.75 4 VAL B O 1
ATOM 713 N N . ARG B 1 5 ? -5.797 9.859 7.66 1 96.19 5 ARG B N 1
ATOM 714 C CA . ARG B 1 5 ? -6.258 10.172 9.008 1 96.19 5 ARG B CA 1
ATOM 715 C C . ARG B 1 5 ? -5.629 11.461 9.516 1 96.19 5 ARG B C 1
ATOM 717 O O . ARG B 1 5 ? -4.434 11.695 9.328 1 96.19 5 ARG B O 1
ATOM 724 N N . VAL B 1 6 ? -6.473 12.328 10.094 1 97.38 6 VAL B N 1
ATOM 725 C CA . VAL B 1 6 ? -5.992 13.586 10.664 1 97.38 6 VAL B CA 1
ATOM 726 C C . VAL B 1 6 ? -6.152 13.555 12.188 1 97.38 6 VAL B C 1
ATOM 728 O O . VAL B 1 6 ? -7.27 13.422 12.695 1 97.38 6 VAL B O 1
ATOM 731 N N . GLU B 1 7 ? -5.062 13.703 12.82 1 96.44 7 GLU B N 1
ATOM 732 C CA . GLU B 1 7 ? -5.102 13.703 14.273 1 96.44 7 GLU B CA 1
ATOM 733 C C . GLU B 1 7 ? -5.852 14.914 14.812 1 96.44 7 GLU B C 1
ATOM 735 O O . GLU B 1 7 ? -5.914 15.953 14.156 1 96.44 7 GLU B O 1
ATOM 740 N N . ARG B 1 8 ? -6.336 14.781 16 1 96.06 8 ARG B N 1
ATOM 741 C CA . ARG B 1 8 ? -7.137 15.828 16.625 1 96.06 8 ARG B CA 1
ATOM 742 C C . ARG B 1 8 ? -6.359 17.141 16.688 1 96.06 8 ARG B C 1
ATOM 744 O O . ARG B 1 8 ? -6.91 18.203 16.422 1 96.06 8 ARG B O 1
ATOM 751 N N . LYS B 1 9 ? -5.145 16.969 17.031 1 94.75 9 LYS B N 1
ATOM 752 C CA . LYS B 1 9 ? -4.305 18.156 17.141 1 94.75 9 LYS B CA 1
ATOM 753 C C . LYS B 1 9 ? -4.223 18.906 15.812 1 94.75 9 LYS B C 1
ATOM 755 O O . LYS B 1 9 ? -4.371 20.125 15.766 1 94.75 9 LYS B O 1
ATOM 760 N N . ALA B 1 10 ? -4.008 18.172 14.836 1 96.88 10 ALA B N 1
ATOM 761 C CA . ALA B 1 10 ? -3.91 18.766 13.508 1 96.88 10 ALA B CA 1
ATOM 762 C C . ALA B 1 10 ? -5.254 19.328 13.055 1 96.88 10 ALA B C 1
ATOM 764 O O . ALA B 1 10 ? -5.312 20.375 12.406 1 96.88 10 ALA B O 1
ATOM 765 N N . GLN B 1 11 ? -6.293 18.656 13.422 1 96.62 11 GLN B N 1
ATOM 766 C CA . GLN B 1 11 ? -7.629 19.125 13.078 1 96.62 11 GLN B CA 1
ATOM 767 C C . GLN B 1 11 ? -7.918 20.484 13.711 1 96.62 11 GLN B C 1
ATOM 769 O O . GLN B 1 11 ? -8.453 21.375 13.047 1 96.62 11 GLN B O 1
ATOM 774 N N . LYS B 1 12 ? -7.605 20.578 14.891 1 96.25 12 LYS B N 1
ATOM 775 C CA . LYS B 1 12 ? -7.848 21.828 15.617 1 96.25 12 LYS B CA 1
ATOM 776 C C . LYS B 1 12 ? -7.062 22.984 15.016 1 96.25 12 LYS B C 1
ATOM 778 O O . LYS B 1 12 ? -7.59 24.078 14.867 1 96.25 12 LYS B O 1
ATOM 783 N N . LYS B 1 13 ? -5.891 22.734 14.719 1 96.19 13 LYS B N 1
ATOM 784 C CA . LYS B 1 13 ? -5.059 23.781 14.125 1 96.19 13 LYS B CA 1
ATOM 785 C C . LYS B 1 13 ? -5.582 24.188 12.75 1 96.19 13 LYS B C 1
ATOM 787 O O . LYS B 1 13 ? -5.609 25.375 12.422 1 96.19 13 LYS B O 1
ATOM 792 N N . LEU B 1 14 ? -5.98 23.188 11.984 1 96.69 14 LEU B N 1
ATOM 793 C CA . LEU B 1 14 ? -6.523 23.453 10.656 1 96.69 14 LEU B CA 1
ATOM 794 C C . LEU B 1 14 ? -7.75 24.344 10.742 1 96.69 14 LEU B C 1
ATOM 796 O O . LEU B 1 14 ? -7.914 25.266 9.922 1 96.69 14 LEU B O 1
ATOM 800 N N . ALA B 1 15 ? -8.539 24.156 11.734 1 96 15 ALA B N 1
ATOM 801 C CA . ALA B 1 15 ? -9.797 24.875 11.898 1 96 15 ALA B CA 1
ATOM 802 C C . ALA B 1 15 ? -9.555 26.359 12.148 1 96 15 ALA B C 1
ATOM 804 O O . ALA B 1 15 ? -10.445 27.188 11.93 1 96 15 ALA B O 1
ATOM 805 N N . LYS B 1 16 ? -8.383 26.688 12.508 1 96.06 16 LYS B N 1
ATOM 806 C CA . LYS B 1 16 ? -8.078 28.062 12.875 1 96.06 16 LYS B CA 1
ATOM 807 C C . LYS B 1 16 ? -7.453 28.828 11.711 1 96.06 16 LYS B C 1
ATOM 809 O O . LYS B 1 16 ? -7.27 30.047 11.773 1 96.06 16 LYS B O 1
ATOM 814 N N . ILE B 1 17 ? -7.117 28.141 10.727 1 95.56 17 ILE B N 1
ATOM 815 C CA . ILE B 1 17 ? -6.434 28.75 9.594 1 95.56 17 ILE B CA 1
ATOM 816 C C . ILE B 1 17 ? -7.457 29.422 8.672 1 95.56 17 ILE B C 1
ATOM 818 O O . ILE B 1 17 ? -8.461 28.812 8.297 1 95.56 17 ILE B O 1
ATOM 822 N N . PRO B 1 18 ? -7.152 30.641 8.305 1 95.12 18 PRO B N 1
ATOM 823 C CA . PRO B 1 18 ? -8.109 31.344 7.449 1 95.12 18 PRO B CA 1
ATOM 824 C C . PRO B 1 18 ? -8 30.953 5.98 1 95.12 18 PRO B C 1
ATOM 826 O O . PRO B 1 18 ? -6.953 30.453 5.547 1 95.12 18 PRO B O 1
ATOM 829 N N . GLU B 1 19 ? -9.086 31.234 5.289 1 95.38 19 GLU B N 1
ATOM 830 C CA . GLU B 1 19 ? -9.016 31.125 3.836 1 95.38 19 GLU B CA 1
ATOM 831 C C . GLU B 1 19 ? -8.078 32.156 3.246 1 95.38 19 GLU B C 1
ATOM 833 O O . GLU B 1 19 ? -7.895 33.25 3.826 1 95.38 19 GLU B O 1
ATOM 838 N N . PRO B 1 20 ? -7.504 31.812 2.109 1 95.25 20 PRO B N 1
ATOM 839 C CA . PRO B 1 20 ? -7.629 30.594 1.29 1 95.25 20 PRO B CA 1
ATOM 840 C C . PRO B 1 20 ? -6.711 29.469 1.756 1 95.25 20 PRO B C 1
ATOM 842 O O . PRO B 1 20 ? -6.73 28.375 1.188 1 95.25 20 PRO B O 1
ATOM 845 N N . TYR B 1 21 ? -5.992 29.797 2.793 1 95.5 21 TYR B N 1
ATOM 846 C CA . TYR B 1 21 ? -4.984 28.828 3.229 1 95.5 21 TYR B CA 1
ATOM 847 C C . TYR B 1 21 ? -5.633 27.547 3.715 1 95.5 21 TYR B C 1
ATOM 849 O O . TYR B 1 21 ? -5.129 26.453 3.449 1 95.5 21 TYR B O 1
ATOM 857 N N . TYR B 1 22 ? -6.703 27.703 4.324 1 95.88 22 TYR B N 1
ATOM 858 C CA . TYR B 1 22 ? -7.449 26.547 4.793 1 95.88 22 TYR B CA 1
ATOM 859 C C . TYR B 1 22 ? -7.734 25.578 3.65 1 95.88 22 TYR B C 1
ATOM 861 O O . TYR B 1 22 ? -7.41 24.391 3.736 1 95.88 22 TYR B O 1
ATOM 869 N N . SER B 1 23 ? -8.352 26.062 2.604 1 97.19 23 SER B N 1
ATOM 870 C CA . SER B 1 23 ? -8.75 25.234 1.475 1 97.19 23 SER B CA 1
ATOM 871 C C . SER B 1 23 ? -7.543 24.594 0.802 1 97.19 23 SER B C 1
ATOM 873 O O . SER B 1 23 ? -7.594 23.438 0.391 1 97.19 23 SER B O 1
ATOM 875 N N . ASN B 1 24 ? -6.496 25.375 0.698 1 97 24 ASN B N 1
ATOM 876 C CA . ASN B 1 24 ? -5.273 24.875 0.078 1 97 24 ASN B CA 1
ATOM 877 C C . ASN B 1 24 ? -4.676 23.719 0.874 1 97 24 ASN B C 1
ATOM 879 O O . ASN B 1 24 ? -4.254 22.719 0.297 1 97 24 ASN B O 1
ATOM 883 N N . ILE B 1 25 ? -4.641 23.875 2.115 1 97.12 25 ILE B N 1
ATOM 884 C CA . ILE B 1 25 ? -4.055 22.875 2.994 1 97.12 25 ILE B CA 1
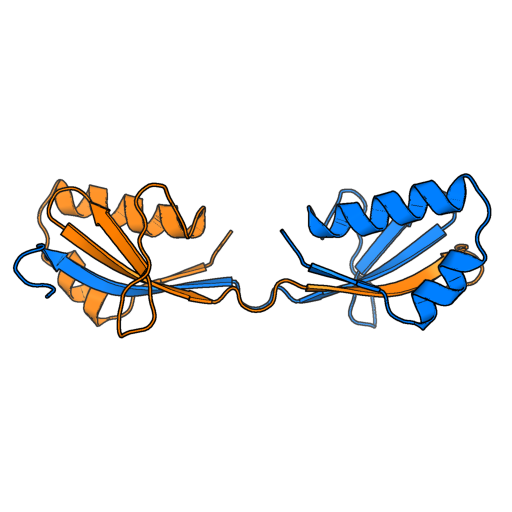ATOM 885 C C . ILE B 1 25 ? -4.926 21.625 3 1 97.12 25 ILE B C 1
ATOM 887 O O . ILE B 1 25 ? -4.414 20.5 2.92 1 97.12 25 ILE B O 1
ATOM 891 N N . LYS B 1 26 ? -6.215 21.797 3.117 1 96.69 26 LYS B N 1
ATOM 892 C CA . LYS B 1 26 ? -7.148 20.688 3.055 1 96.69 26 LYS B CA 1
ATOM 893 C C . LYS B 1 26 ? -6.949 19.875 1.779 1 96.69 26 LYS B C 1
ATOM 895 O O . LYS B 1 26 ? -6.906 18.641 1.822 1 96.69 26 LYS B O 1
ATOM 900 N N . THR B 1 27 ? -6.863 20.594 0.729 1 97.44 27 THR B N 1
ATOM 901 C CA . THR B 1 27 ? -6.648 19.938 -0.554 1 97.44 27 THR B CA 1
ATOM 902 C C . THR B 1 27 ? -5.344 19.141 -0.541 1 97.44 27 THR B C 1
ATOM 904 O O . THR B 1 27 ? -5.297 18.016 -1.012 1 97.44 27 THR B O 1
ATOM 907 N N . ALA B 1 28 ? -4.32 19.703 -0.017 1 97.44 28 ALA B N 1
ATOM 908 C CA . ALA B 1 28 ? -3.016 19.062 0.063 1 97.44 28 ALA B CA 1
ATOM 909 C C . ALA B 1 28 ? -3.09 17.781 0.895 1 97.44 28 ALA B C 1
ATOM 911 O O . ALA B 1 28 ? -2.486 16.766 0.539 1 97.44 28 ALA B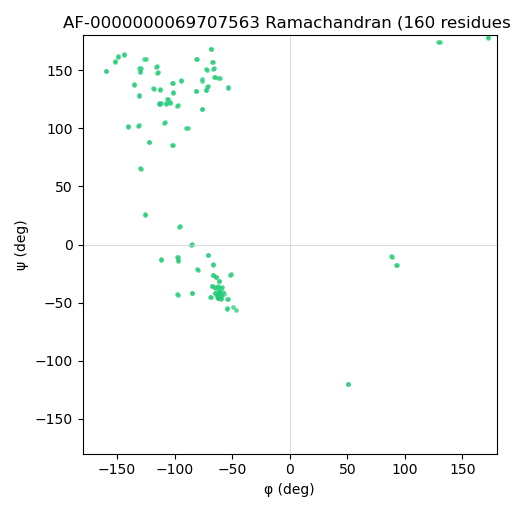 O 1
ATOM 912 N N . ILE B 1 29 ? -3.801 17.828 1.974 1 97.25 29 ILE B N 1
ATOM 913 C CA . ILE B 1 29 ? -3.967 16.672 2.848 1 97.25 29 ILE B CA 1
ATOM 914 C C . ILE B 1 29 ? -4.668 15.547 2.092 1 97.25 29 ILE B C 1
ATOM 916 O O . ILE B 1 29 ? -4.227 14.398 2.127 1 97.25 29 ILE B O 1
ATOM 920 N N . LEU B 1 30 ? -5.707 15.883 1.395 1 96 30 LEU B N 1
ATOM 921 C CA . LEU B 1 30 ? -6.445 14.898 0.618 1 96 30 LEU B CA 1
ATOM 922 C C . LEU B 1 30 ? -5.566 14.289 -0.471 1 96 30 LEU B C 1
ATOM 924 O O . LEU B 1 30 ? -5.641 13.086 -0.737 1 96 30 LEU B O 1
ATOM 928 N N . ASP B 1 31 ? -4.754 15.133 -0.985 1 96.69 31 ASP B N 1
ATOM 929 C CA . ASP B 1 31 ? -3.869 14.688 -2.059 1 96.69 31 ASP B CA 1
ATOM 930 C C . ASP B 1 31 ? -2.85 13.672 -1.549 1 96.69 31 ASP B C 1
ATOM 932 O O . ASP B 1 31 ? -2.34 12.859 -2.318 1 96.69 31 ASP B O 1
ATOM 936 N N . LEU B 1 32 ? -2.523 13.703 -0.291 1 96.31 32 LEU B N 1
ATOM 937 C CA . LEU B 1 32 ? -1.603 12.734 0.291 1 96.31 32 LEU B CA 1
ATOM 938 C C . LEU B 1 32 ? -2.186 11.32 0.225 1 96.31 32 LEU B C 1
ATOM 940 O O . 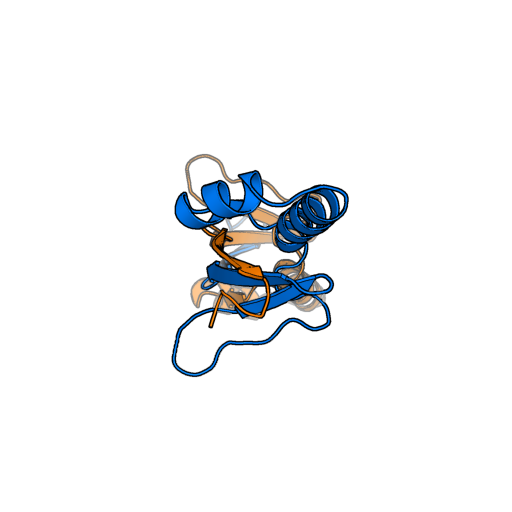LEU B 1 32 ? -1.443 10.336 0.237 1 96.31 32 LEU B O 1
ATOM 944 N N . GLY B 1 33 ? -3.467 11.227 0.229 1 93.62 33 GLY B N 1
ATOM 945 C CA . GLY B 1 33 ? -4.113 9.938 0.045 1 93.62 33 GLY B CA 1
ATOM 946 C C . GLY B 1 33 ? -3.793 9.297 -1.292 1 93.62 33 GLY B C 1
ATOM 947 O O . GLY B 1 33 ? -3.756 8.07 -1.404 1 93.62 33 GLY B O 1
ATOM 948 N N . ASN B 1 34 ? -3.605 10.195 -2.229 1 92.69 34 ASN B N 1
ATOM 949 C CA . ASN B 1 34 ? -3.279 9.719 -3.568 1 92.69 34 ASN B CA 1
ATOM 950 C C . ASN B 1 34 ? -1.781 9.461 -3.723 1 92.69 34 ASN B C 1
ATOM 952 O O . ASN B 1 34 ? -1.376 8.477 -4.34 1 92.69 34 ASN B O 1
ATOM 956 N N . ASP B 1 35 ? -1.075 10.359 -3.178 1 94.38 35 ASP B N 1
ATOM 957 C CA . ASP B 1 35 ? 0.382 10.273 -3.189 1 94.38 35 ASP B CA 1
ATOM 958 C C . ASP B 1 35 ? 0.972 10.734 -1.857 1 94.38 35 ASP B C 1
ATOM 960 O O . ASP B 1 35 ? 1.168 11.93 -1.642 1 94.38 35 ASP B O 1
ATOM 964 N N . PRO B 1 36 ? 1.312 9.773 -1.097 1 94.94 36 PRO B N 1
ATOM 965 C CA . PRO B 1 36 ? 1.823 10.141 0.227 1 94.94 36 PRO B CA 1
ATOM 966 C C . PRO B 1 36 ? 3.207 10.781 0.17 1 94.94 36 PRO B C 1
ATOM 968 O O . PRO B 1 36 ? 3.697 11.289 1.18 1 94.94 36 PRO B O 1
ATOM 971 N N . ARG B 1 37 ? 3.881 10.766 -1.047 1 95.25 37 ARG B N 1
ATOM 972 C CA . ARG B 1 37 ? 5.203 11.367 -1.204 1 95.25 37 ARG B CA 1
ATOM 973 C C . ARG B 1 37 ? 5.234 12.297 -2.41 1 95.25 37 ARG B C 1
ATOM 975 O O . ARG B 1 37 ? 5.988 12.07 -3.357 1 95.25 37 ARG B O 1
ATOM 982 N N . PRO B 1 38 ? 4.449 13.359 -2.273 1 95.5 38 PRO B N 1
ATOM 983 C CA . PRO B 1 38 ? 4.418 14.305 -3.393 1 95.5 38 PR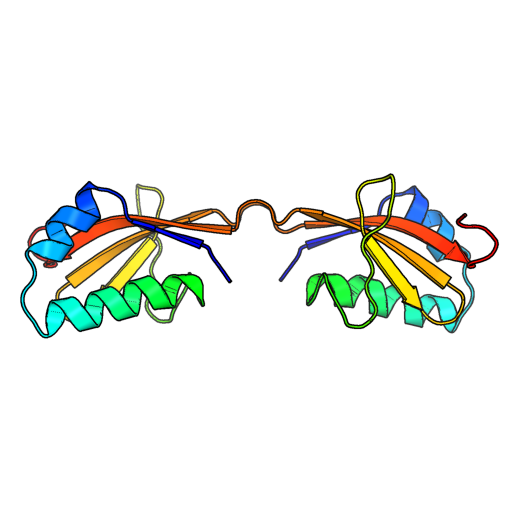O B CA 1
ATOM 984 C C . PRO B 1 38 ? 5.738 15.055 -3.564 1 95.5 38 PRO B C 1
ATOM 986 O O . PRO B 1 38 ? 6.656 14.891 -2.756 1 95.5 38 PRO B O 1
ATOM 989 N N . GLU B 1 39 ? 5.801 15.711 -4.699 1 93.12 39 GLU B N 1
ATOM 990 C CA . GLU B 1 39 ? 6.977 16.547 -4.93 1 93.12 39 GLU B CA 1
ATOM 991 C C . GLU B 1 39 ? 7.184 17.531 -3.781 1 93.12 39 GLU B C 1
ATOM 993 O O . GLU B 1 39 ? 6.23 18.156 -3.311 1 93.12 39 GLU B O 1
ATOM 998 N N . GLY B 1 40 ? 8.43 17.641 -3.35 1 92.88 40 GLY B N 1
ATOM 999 C CA . GLY B 1 40 ? 8.734 18.578 -2.291 1 92.88 40 GLY B CA 1
ATOM 1000 C C . GLY B 1 40 ? 8.586 18 -0.901 1 92.88 40 GLY B C 1
ATOM 1001 O O . GLY B 1 40 ? 8.922 18.641 0.093 1 92.88 40 GLY B O 1
ATOM 1002 N N . CYS B 1 41 ? 8.016 16.812 -0.812 1 95.62 41 CYS B N 1
ATOM 1003 C CA . CYS B 1 41 ? 7.938 16.125 0.471 1 95.62 41 CYS B CA 1
ATOM 1004 C C . CYS B 1 41 ? 9.328 15.828 1.016 1 95.62 41 CYS B C 1
ATOM 1006 O O . CYS B 1 41 ? 10.242 15.508 0.254 1 95.62 41 CYS B O 1
ATOM 1008 N N . LYS B 1 42 ? 9.438 15.93 2.311 1 96.12 42 LYS B N 1
ATOM 1009 C CA . LYS B 1 42 ? 10.727 15.648 2.943 1 96.12 42 LYS B CA 1
ATOM 1010 C C . LYS B 1 42 ? 10.555 14.773 4.18 1 96.12 42 LYS B C 1
ATOM 1012 O O . LYS B 1 42 ? 9.625 14.984 4.969 1 96.12 42 LYS B O 1
ATOM 1017 N N . LYS B 1 43 ? 11.43 13.844 4.293 1 94.62 43 LYS B N 1
ATOM 1018 C CA . LYS B 1 43 ? 11.484 13.07 5.527 1 94.62 43 LYS B CA 1
ATOM 1019 C C . LYS B 1 43 ? 12.07 13.891 6.672 1 94.62 43 LYS B C 1
ATOM 1021 O O . LYS B 1 43 ? 13.062 14.594 6.488 1 94.62 43 LYS B O 1
ATOM 1026 N N . LEU B 1 44 ? 11.383 13.812 7.742 1 94 44 LEU B N 1
ATOM 1027 C CA . LEU B 1 44 ? 11.867 14.57 8.891 1 94 44 LEU B CA 1
ATOM 1028 C C . LEU B 1 44 ? 13.125 13.945 9.469 1 94 44 LEU B C 1
ATOM 1030 O O . LEU B 1 44 ? 13.344 12.734 9.328 1 94 44 LEU B O 1
ATOM 1034 N N . LYS B 1 45 ? 13.953 14.781 10.047 1 90.81 45 LYS B N 1
ATOM 1035 C CA . LYS B 1 45 ? 15.164 14.336 10.727 1 90.81 45 LYS B CA 1
ATOM 1036 C C . LYS B 1 45 ? 14.977 14.305 12.242 1 90.81 45 LYS B C 1
ATOM 1038 O O . LYS B 1 45 ? 14.375 15.219 12.812 1 90.81 45 LYS B O 1
ATOM 1043 N N . GLY B 1 46 ? 15.367 13.18 12.836 1 88.12 46 GLY B N 1
ATOM 1044 C CA . GLY B 1 46 ? 15.281 13.102 14.281 1 88.12 46 GLY B CA 1
ATOM 1045 C C . GLY B 1 46 ? 13.969 12.508 14.766 1 88.12 46 GLY B C 1
ATOM 1046 O O . GLY B 1 46 ? 13.773 12.328 15.969 1 88.12 46 GLY B O 1
ATOM 1047 N N . ARG B 1 47 ? 13.055 12.492 13.945 1 84.88 47 ARG B N 1
ATOM 1048 C CA . ARG B 1 47 ? 11.781 11.867 14.281 1 84.88 47 ARG B CA 1
ATOM 1049 C C . ARG B 1 47 ? 11.18 11.172 13.062 1 84.88 47 ARG B C 1
ATOM 1051 O O . ARG B 1 47 ? 11.547 11.469 11.922 1 84.88 47 ARG B O 1
ATOM 1058 N N . ASP B 1 48 ? 10.258 10.352 13.367 1 87.38 48 ASP B N 1
ATOM 1059 C CA . ASP B 1 48 ? 9.555 9.703 12.266 1 87.38 48 ASP B CA 1
ATOM 1060 C C . ASP B 1 48 ? 8.555 10.656 11.609 1 87.38 48 ASP B C 1
ATOM 1062 O O . ASP B 1 48 ? 7.953 11.492 12.289 1 87.38 48 ASP B O 1
ATOM 1066 N N . GLY B 1 49 ? 8.484 10.523 10.328 1 93.94 49 GLY B N 1
ATOM 1067 C CA . GLY B 1 49 ? 7.465 11.289 9.633 1 93.94 49 GLY B CA 1
ATOM 1068 C C . GLY B 1 49 ? 8.008 12.086 8.461 1 93.94 49 GLY B C 1
ATOM 1069 O O . GLY B 1 49 ? 9.203 12.008 8.156 1 93.94 49 GLY B O 1
ATOM 1070 N N . TYR B 1 50 ? 7.078 12.672 7.785 1 97.12 50 TYR B N 1
ATOM 1071 C CA . TYR B 1 50 ? 7.348 13.492 6.613 1 97.12 50 TYR B CA 1
ATOM 1072 C C . TYR B 1 50 ? 6.719 14.875 6.762 1 97.12 50 TYR B C 1
ATOM 1074 O O . TYR B 1 50 ? 5.867 15.086 7.629 1 97.12 50 TYR B O 1
ATOM 1082 N N . ARG B 1 51 ? 7.285 15.672 5.984 1 96.38 51 ARG B N 1
ATOM 1083 C CA . ARG B 1 51 ? 6.656 16.984 5.906 1 96.38 51 ARG B CA 1
ATOM 1084 C C . ARG B 1 51 ? 6.418 17.391 4.453 1 96.38 51 ARG B C 1
ATOM 1086 O O . ARG B 1 51 ? 7.199 17.031 3.568 1 96.38 51 ARG B O 1
ATOM 1093 N N . VAL B 1 52 ? 5.336 18.203 4.172 1 97.06 52 VAL B N 1
ATOM 1094 C CA . VAL B 1 52 ? 5.102 18.906 2.914 1 97.06 52 VAL B CA 1
ATOM 1095 C C . VAL B 1 52 ? 4.773 20.359 3.189 1 97.06 52 VAL B C 1
ATOM 1097 O O . VAL B 1 52 ? 4.227 20.703 4.246 1 97.06 52 VAL B O 1
ATOM 1100 N N . ARG B 1 53 ? 5.133 21.141 2.176 1 96.25 53 ARG B N 1
ATOM 1101 C CA . ARG B 1 53 ? 4.887 22.578 2.301 1 96.25 53 ARG B CA 1
ATOM 1102 C C . ARG B 1 53 ? 3.654 23 1.503 1 96.25 53 ARG B C 1
ATOM 1104 O O . ARG B 1 53 ? 3.445 22.516 0.383 1 96.25 53 ARG B O 1
ATOM 1111 N N . VAL B 1 54 ? 2.922 23.844 2.117 1 96.06 54 VAL B N 1
ATOM 1112 C CA . VAL B 1 54 ? 1.861 24.594 1.449 1 96.06 54 VAL B CA 1
ATOM 1113 C C . VAL B 1 54 ? 1.982 26.078 1.786 1 96.06 54 VAL B C 1
ATOM 1115 O O . VAL B 1 54 ? 1.547 26.516 2.854 1 96.06 54 VAL B O 1
ATOM 1118 N N . ALA B 1 55 ? 2.547 26.828 0.752 1 94.88 55 ALA B N 1
ATOM 1119 C CA . ALA B 1 55 ? 2.869 28.219 1.064 1 94.88 55 ALA B CA 1
ATOM 1120 C C . ALA B 1 55 ? 3.682 28.312 2.352 1 94.88 55 ALA B C 1
ATOM 1122 O O . ALA B 1 55 ? 4.766 27.734 2.457 1 94.88 55 ALA B O 1
ATOM 1123 N N . ASP B 1 56 ? 3.131 29.031 3.346 1 96 56 ASP B N 1
ATOM 1124 C CA . ASP B 1 56 ? 3.873 29.25 4.582 1 96 56 ASP B CA 1
ATOM 1125 C C . ASP B 1 56 ? 3.471 28.234 5.648 1 96 56 ASP B C 1
ATOM 1127 O O . ASP B 1 56 ? 3.889 28.344 6.805 1 96 56 ASP B O 1
ATOM 1131 N N . TYR B 1 57 ? 2.857 27.25 5.309 1 97.06 57 TYR B N 1
ATOM 1132 C CA . TYR B 1 57 ? 2.402 26.25 6.27 1 97.06 57 TYR B CA 1
ATOM 1133 C C . TYR B 1 57 ? 3.094 24.922 6.031 1 97.06 57 TYR B C 1
ATOM 1135 O O . TYR B 1 57 ? 3.543 24.625 4.918 1 97.06 57 TYR B O 1
ATOM 1143 N N . ARG B 1 58 ? 3.225 24.078 7.141 1 96.69 58 ARG B N 1
ATOM 1144 C CA . ARG B 1 58 ? 3.789 22.734 7.086 1 96.69 58 ARG B CA 1
ATOM 1145 C C . ARG B 1 58 ? 2.766 21.703 7.52 1 96.69 58 ARG B C 1
ATOM 1147 O O . ARG B 1 58 ? 2.062 21.891 8.516 1 96.69 58 ARG B O 1
ATOM 1154 N N . ILE B 1 59 ? 2.682 20.688 6.789 1 97.69 59 ILE B N 1
ATOM 1155 C CA . ILE B 1 59 ? 1.922 19.5 7.172 1 97.69 59 ILE B CA 1
ATOM 1156 C C . ILE B 1 59 ? 2.879 18.391 7.609 1 97.69 59 ILE B C 1
ATOM 1158 O O . ILE B 1 59 ? 3.771 18 6.855 1 97.69 59 ILE B O 1
ATOM 1162 N N . ILE B 1 60 ? 2.73 17.922 8.82 1 97.06 60 ILE B N 1
ATOM 1163 C CA . ILE B 1 60 ? 3.537 16.828 9.367 1 97.06 60 ILE B CA 1
ATOM 1164 C C . ILE B 1 60 ? 2.703 15.555 9.43 1 97.06 60 ILE B C 1
ATOM 1166 O O . ILE B 1 60 ? 1.622 15.539 10.023 1 97.06 60 ILE B O 1
ATOM 1170 N N . TYR B 1 61 ? 3.314 14.516 8.766 1 97.5 61 TYR B N 1
ATOM 1171 C CA . TYR B 1 61 ? 2.518 13.297 8.695 1 97.5 61 TYR B CA 1
ATOM 1172 C C . TYR B 1 61 ? 3.412 12.062 8.672 1 97.5 61 TYR B C 1
ATOM 1174 O O . TYR B 1 61 ? 4.617 12.164 8.438 1 97.5 61 TYR B O 1
ATOM 1182 N N . GLU B 1 62 ? 2.76 10.906 8.992 1 95.44 62 GLU B N 1
ATOM 1183 C CA . GLU B 1 62 ? 3.418 9.602 8.891 1 95.44 62 GLU B CA 1
ATOM 1184 C C . GLU B 1 62 ? 2.756 8.734 7.824 1 95.44 62 GLU B C 1
ATOM 1186 O O . GLU B 1 62 ? 1.563 8.883 7.547 1 95.44 62 GLU B O 1
ATOM 1191 N N . ILE B 1 63 ? 3.539 7.945 7.23 1 91.69 63 ILE B N 1
ATOM 1192 C CA . ILE B 1 63 ? 3.049 7.004 6.23 1 91.69 63 ILE B CA 1
ATOM 1193 C C . ILE B 1 63 ? 3.209 5.574 6.746 1 91.69 63 ILE B C 1
ATOM 1195 O O . ILE B 1 63 ? 4.297 5.18 7.168 1 91.69 63 ILE B O 1
ATOM 1199 N N . GLN B 1 64 ? 2.158 4.832 6.855 1 86.56 64 GLN B N 1
ATOM 1200 C CA . GLN B 1 64 ? 2.193 3.406 7.164 1 86.56 64 GLN B CA 1
ATOM 1201 C C . GLN B 1 64 ? 1.984 2.566 5.906 1 86.56 64 GLN B C 1
ATOM 1203 O O . GLN B 1 64 ? 0.849 2.355 5.477 1 86.56 64 GLN B O 1
ATOM 1208 N N . ASP B 1 65 ? 2.873 2.32 5.262 1 78 65 ASP B N 1
ATOM 1209 C CA . ASP B 1 65 ? 2.785 1.515 4.047 1 78 65 ASP B CA 1
ATOM 1210 C C . ASP B 1 65 ? 3.754 0.336 4.098 1 78 65 ASP B C 1
ATOM 1212 O O . ASP B 1 65 ? 4.262 -0.105 3.064 1 78 65 ASP B O 1
ATOM 1216 N N . SER B 1 66 ? 4.031 -0.014 5.352 1 71.69 66 SER B N 1
ATOM 1217 C CA . SER B 1 66 ? 5.074 -1.008 5.59 1 71.69 66 SER B CA 1
ATOM 1218 C C . SER B 1 66 ? 4.91 -2.213 4.668 1 71.69 66 SER B C 1
ATOM 1220 O O . SER B 1 66 ? 5.883 -2.686 4.078 1 71.69 66 SER B O 1
ATOM 1222 N N . VAL B 1 67 ? 3.695 -2.832 4.746 1 69.19 67 VAL B N 1
ATOM 1223 C CA . VAL B 1 67 ? 3.877 -4.094 4.039 1 69.19 67 VAL B CA 1
ATOM 1224 C C . VAL B 1 67 ? 2.881 -4.195 2.887 1 69.19 67 VAL B C 1
ATOM 1226 O O . VAL B 1 67 ? 1.667 -4.188 3.105 1 69.19 67 VAL B O 1
ATOM 1229 N N . LEU B 1 68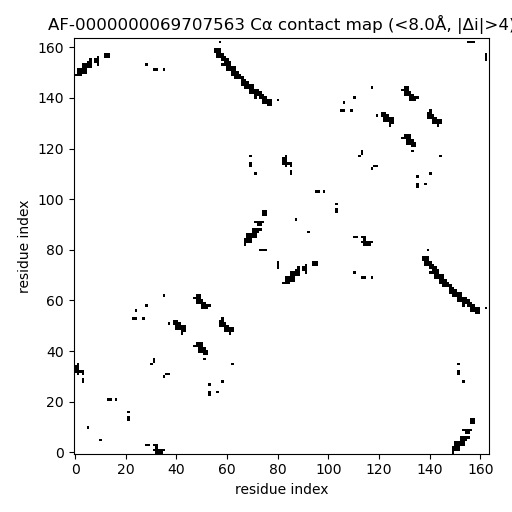 ? 3.162 -3.758 1.812 1 83.06 68 LEU B N 1
ATOM 1230 C CA . LEU B 1 68 ? 2.453 -4.137 0.594 1 83.06 68 LEU B CA 1
ATOM 1231 C C . LEU B 1 68 ? 3.084 -5.371 -0.041 1 83.06 68 LEU B C 1
ATOM 1233 O O . LEU B 1 68 ? 4.168 -5.289 -0.622 1 83.06 68 LEU B O 1
ATOM 1237 N N . LEU B 1 69 ? 2.469 -6.5 0.184 1 91.25 69 LEU B N 1
ATOM 1238 C CA . LEU B 1 69 ? 3.08 -7.758 -0.226 1 91.25 69 LEU B CA 1
ATOM 1239 C C . LEU B 1 69 ? 2.09 -8.617 -1.005 1 91.25 69 LEU B C 1
ATOM 1241 O O . LEU B 1 69 ? 0.922 -8.727 -0.622 1 91.25 69 LEU B O 1
ATOM 1245 N N . VAL B 1 70 ? 2.484 -9.062 -2.127 1 95.62 70 VAL B N 1
ATOM 1246 C CA . VAL B 1 70 ? 1.809 -10.164 -2.805 1 95.62 70 VAL B CA 1
ATOM 1247 C C . VAL B 1 70 ? 2.549 -11.469 -2.531 1 95.62 70 VAL B C 1
ATOM 1249 O O . VAL B 1 70 ? 3.734 -11.594 -2.844 1 95.62 70 VAL B O 1
ATOM 1252 N N . ASP B 1 71 ? 1.845 -12.383 -1.911 1 96.38 71 ASP B N 1
ATOM 1253 C CA . ASP B 1 71 ? 2.426 -13.688 -1.597 1 96.38 71 ASP B CA 1
ATOM 1254 C C . ASP B 1 71 ? 1.823 -14.781 -2.473 1 96.38 71 ASP B C 1
ATOM 1256 O O . ASP B 1 71 ? 0.692 -15.219 -2.244 1 96.38 71 ASP B O 1
ATOM 1260 N N . VAL B 1 72 ? 2.6 -15.258 -3.488 1 97.62 72 VAL B N 1
ATOM 1261 C CA . VAL B 1 72 ? 2.143 -16.344 -4.348 1 97.62 72 VAL B CA 1
ATOM 1262 C C . VAL B 1 72 ? 2.266 -17.672 -3.607 1 97.62 72 VAL B C 1
ATOM 1264 O O . VAL B 1 72 ? 3.373 -18.172 -3.375 1 97.62 72 VAL B O 1
ATOM 1267 N N . ILE B 1 73 ? 1.193 -18.312 -3.371 1 96.31 73 ILE B N 1
ATOM 1268 C CA . ILE B 1 73 ? 1.118 -19.453 -2.473 1 96.31 73 ILE B CA 1
ATOM 1269 C C . ILE B 1 73 ? 1.191 -20.75 -3.281 1 96.31 73 ILE B C 1
ATOM 1271 O O . ILE B 1 73 ? 1.742 -21.75 -2.814 1 96.31 73 ILE B O 1
ATOM 1275 N N . ASP B 1 74 ? 0.459 -20.719 -4.367 1 95.25 74 ASP B N 1
ATOM 1276 C CA . ASP B 1 74 ? 0.363 -21.922 -5.191 1 95.25 74 ASP B CA 1
ATOM 1277 C C . ASP B 1 74 ? 0.108 -21.562 -6.652 1 95.25 74 ASP B C 1
ATOM 1279 O O . ASP B 1 74 ? -0.301 -20.438 -6.961 1 95.25 74 ASP B O 1
ATOM 1283 N N . LEU B 1 75 ? 0.465 -22.531 -7.555 1 96.88 75 LEU B N 1
ATOM 1284 C CA . LEU B 1 75 ? 0.169 -22.375 -8.969 1 96.88 75 LEU B CA 1
ATOM 1285 C C . LEU B 1 75 ? 0.187 -23.719 -9.688 1 96.88 75 LEU B C 1
ATOM 1287 O O . LEU B 1 75 ? 0.872 -24.641 -9.258 1 96.88 75 LEU B O 1
ATOM 1291 N N . GLY B 1 76 ? -0.619 -23.766 -10.688 1 94.75 76 GLY B N 1
ATOM 1292 C CA . GLY B 1 76 ? -0.656 -25 -11.445 1 94.75 76 GLY B CA 1
ATOM 1293 C C . GLY B 1 76 ? -1.759 -25.031 -12.484 1 94.75 76 GLY B C 1
ATOM 1294 O O . GLY B 1 76 ? -2.518 -24.078 -12.625 1 94.75 76 GLY B O 1
ATOM 1295 N N . HIS B 1 77 ? -1.748 -26.203 -13.219 1 95.94 77 HIS B N 1
ATOM 1296 C CA . HIS B 1 77 ? -2.793 -26.422 -14.211 1 95.94 77 HIS B CA 1
ATOM 1297 C C . HIS B 1 77 ? -4.16 -26.562 -13.547 1 95.94 77 HIS B C 1
ATOM 1299 O O . HIS B 1 77 ? -4.277 -27.141 -12.469 1 95.94 77 HIS B O 1
ATOM 1305 N N . ARG B 1 78 ? -5.148 -26.031 -14.242 1 92.75 78 ARG B N 1
ATOM 1306 C CA . ARG B 1 78 ? -6.504 -25.984 -13.719 1 92.75 78 ARG B CA 1
ATOM 1307 C C . ARG B 1 78 ? -6.953 -27.359 -13.227 1 92.75 78 ARG B C 1
ATOM 1309 O O . ARG B 1 78 ? -7.762 -27.453 -12.305 1 92.75 78 ARG B O 1
ATOM 1316 N N . LYS B 1 79 ? -6.383 -28.406 -13.758 1 92.19 79 LYS B N 1
ATOM 1317 C CA . LYS B 1 79 ? -6.781 -29.766 -13.414 1 92.19 79 LYS B CA 1
ATOM 1318 C C . LYS B 1 79 ? -6.148 -30.219 -12.102 1 92.19 79 LYS B C 1
ATOM 1320 O O . LYS B 1 79 ? -6.621 -31.156 -11.469 1 92.19 79 LYS B O 1
ATOM 1325 N N . ASP B 1 80 ? -5.117 -29.594 -11.727 1 88.94 80 ASP B N 1
ATOM 1326 C CA . ASP B 1 80 ? -4.289 -30.094 -10.633 1 88.94 80 ASP B CA 1
ATOM 1327 C C . ASP B 1 80 ? -4.371 -29.188 -9.414 1 88.94 80 ASP B C 1
ATOM 1329 O O . ASP B 1 80 ? -3.855 -29.516 -8.344 1 88.94 80 ASP B O 1
ATOM 1333 N N . ILE B 1 81 ? -4.867 -28.031 -9.484 1 83.31 81 ILE B N 1
ATOM 1334 C CA . ILE B 1 81 ? -4.727 -27.062 -8.406 1 83.31 81 ILE B CA 1
ATOM 1335 C C . ILE B 1 81 ? -5.973 -27.078 -7.523 1 83.31 81 ILE B C 1
ATOM 1337 O O . ILE B 1 81 ? -5.949 -26.609 -6.387 1 83.31 81 ILE B O 1
ATOM 1341 N N . TYR B 1 82 ? -6.992 -27.734 -8.055 1 67.56 82 TYR B N 1
ATOM 1342 C CA . TYR B 1 82 ? -8.164 -27.906 -7.199 1 67.56 82 TYR B CA 1
ATOM 1343 C C . TYR B 1 82 ? -8.258 -29.328 -6.668 1 67.56 82 TYR B C 1
ATOM 1345 O O . TYR B 1 82 ? -7.777 -30.266 -7.305 1 67.56 82 TYR B O 1
#

InterPro domains:
  IPR007712 Toxin-antitoxin system, RelE/ParE toxin family [PF05016] (4-82)
  IPR035093 Toxin-antitoxin system, RelE/ParE toxin domain superfamily [G3DSA:3.30.2310.20] (1-82)
  IPR035093 Toxin-antitoxin system, RelE/ParE toxin domain superfamily [SSF143011] (1-81)

Sequence (164 aa):
MYKVRVERKAQKKLAKIPEPYYSNIKTAILDLGNDPRPEGCKKLKGRDGYRVRVADYRIIYEIQDSVLLVDVIDLGHRKDIYMYKVRVERKAQKKLAKIPEPYYSNIKTAILDLGNDPRPEGCKKLKGRDGYRVRVADYRIIYEIQDSVLLVDVIDLGHRKDIY

Radius of gyration: 21.69 Å; Cα contacts (8 Å, |Δi|>4): 287; chains: 2; bounding box: 30×61×40 Å

Solvent-accessible surface area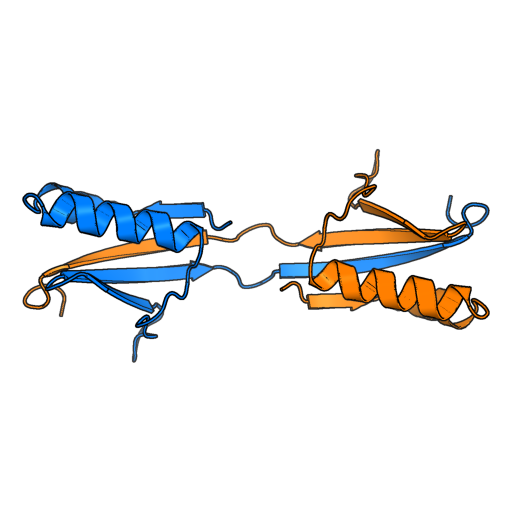 (backbone atoms only — not comparable to full-atom values): 9010 Å² total; per-residue (Å²): 122,33,46,69,43,73,32,67,65,20,49,56,45,50,72,68,44,56,80,67,54,33,61,54,48,53,50,51,55,58,46,32,19,72,39,80,73,45,90,79,46,40,74,48,80,97,46,89,36,33,32,38,74,52,89,66,28,36,42,32,28,35,76,42,61,82,55,39,35,33,40,32,57,38,48,37,44,64,82,69,68,106,121,34,45,70,43,71,32,67,67,21,47,57,44,51,72,69,45,55,80,69,55,32,60,52,48,52,50,51,55,59,44,32,18,72,39,80,73,47,90,77,47,39,74,48,82,98,46,90,35,31,36,37,74,52,92,68,28,38,42,32,28,35,76,40,58,83,56,40,36,33,40,32,57,37,48,36,46,64,83,70,68,108

Organism: NCBI:txid1187080